Protein AF-A0A6J4QB77-F1 (afdb_monomer_lite)

pLDDT: mean 82.33, std 17.12, range [40.0, 96.31]

Organism: NCBI:txid349277

Foldseek 3Di:
DDDPDPPDPPPPPPDPLVVLLVVLVVLVVVLVVVLVVPDDPVGSLVVLLVSLLVSQVSLVSNLVSLVVVVVVDNDDPVSVVSNVVSVVSNVSND

Secondary structure (DSSP, 8-state):
------------SS--HHHHHHHHHHHHHHHHHHHHHHS-TTTHHHHHHHHHHHHHHHHHHHHHHHHHHHTTSPPPHHHHHHHHHHHHHHHTT-

Radius of gyration: 18.33 Å; chains: 1; bounding box: 36×39×57 Å

Sequence (94 aa):
MSHRASKEGRYDEQSCPERTIEVTDKLLRETVGCLSRQYPTHAVGEAASDSLRDLRPHLEDGLSALADIERIRELTDQEYSRQRAFRIALISSM

Structure (mmCIF, N/CA/C/O backbone):
data_AF-A0A6J4QB77-F1
#
_entry.id   AF-A0A6J4QB77-F1
#
loop_
_atom_site.group_PDB
_atom_site.id
_atom_site.type_symbol
_atom_site.label_atom_id
_atom_site.label_alt_id
_atom_site.label_comp_id
_atom_site.label_asym_id
_atom_site.label_entity_id
_atom_site.label_seq_id
_atom_site.pdbx_PDB_ins_code
_atom_site.Cartn_x
_atom_site.Cartn_y
_atom_site.Cartn_z
_atom_site.occupancy
_atom_site.B_iso_or_equiv
_atom_site.auth_seq_id
_atom_site.auth_comp_id
_atom_site.auth_asym_id
_atom_site.auth_atom_id
_atom_site.pdbx_PDB_model_num
ATOM 1 N N . MET A 1 1 ? -17.786 -28.298 41.648 1.00 40.00 1 MET A N 1
ATOM 2 C CA . MET A 1 1 ? -17.515 -28.895 40.325 1.00 40.00 1 MET A CA 1
ATOM 3 C C . MET A 1 1 ? -17.924 -27.890 39.265 1.00 40.00 1 MET A C 1
ATOM 5 O O . MET A 1 1 ? -19.107 -27.721 39.001 1.00 40.00 1 MET A O 1
ATOM 9 N N . SER A 1 2 ? -16.937 -27.139 38.776 1.00 45.53 2 SER A N 1
ATOM 10 C CA . SER A 1 2 ? -17.072 -26.121 37.733 1.00 45.53 2 SER A CA 1
ATOM 11 C C . SER A 1 2 ? -16.990 -26.774 36.368 1.00 45.53 2 SER A C 1
ATOM 13 O O . SER A 1 2 ? -15.938 -27.297 36.045 1.00 45.53 2 SER A O 1
ATOM 15 N N . HIS A 1 3 ? -18.034 -26.666 35.553 1.00 40.47 3 HIS A N 1
ATOM 16 C CA . HIS A 1 3 ? -17.913 -26.727 34.096 1.00 40.47 3 HIS A CA 1
ATOM 17 C C . HIS A 1 3 ? -19.023 -25.869 33.491 1.00 40.47 3 HIS A C 1
ATOM 19 O O . HIS A 1 3 ? -20.043 -26.369 33.027 1.00 40.47 3 HIS A O 1
ATOM 25 N N . ARG A 1 4 ? -18.844 -24.544 33.521 1.00 44.78 4 ARG A N 1
ATOM 26 C CA . ARG A 1 4 ? -19.589 -23.660 32.626 1.00 44.78 4 ARG A CA 1
ATOM 27 C C . ARG A 1 4 ? -18.657 -23.352 31.469 1.00 44.78 4 ARG A C 1
ATOM 29 O O . ARG A 1 4 ? -17.705 -22.599 31.622 1.00 44.78 4 ARG A O 1
ATOM 36 N N . ALA A 1 5 ? -18.901 -24.047 30.365 1.00 42.91 5 ALA A N 1
ATOM 37 C CA . ALA A 1 5 ? -18.211 -23.866 29.105 1.00 42.91 5 ALA A CA 1
ATOM 38 C C . ALA A 1 5 ? -18.257 -22.386 28.701 1.00 42.91 5 ALA A C 1
ATOM 40 O O . ALA A 1 5 ? -19.314 -21.869 28.331 1.00 42.91 5 ALA A O 1
ATOM 41 N N . SER A 1 6 ? -17.107 -21.722 28.789 1.00 42.62 6 SER A N 1
ATOM 42 C CA . SER A 1 6 ? -16.841 -20.494 28.055 1.00 42.62 6 SER A CA 1
ATOM 43 C C . SER A 1 6 ? -16.886 -20.866 26.582 1.00 42.62 6 SER A C 1
ATOM 45 O O . SER A 1 6 ? -15.998 -21.540 26.067 1.00 42.62 6 SER A O 1
ATOM 47 N N . LYS A 1 7 ? -17.989 -20.518 25.918 1.00 48.75 7 LYS A N 1
ATOM 48 C CA . LYS A 1 7 ? -18.040 -20.519 24.462 1.00 48.75 7 LYS A CA 1
ATOM 49 C C . LYS A 1 7 ? -17.139 -19.378 24.021 1.00 48.75 7 LYS A C 1
ATOM 51 O O . LYS A 1 7 ? -17.569 -18.230 24.012 1.00 48.75 7 LYS A O 1
ATOM 56 N N . GLU A 1 8 ? -15.884 -19.727 23.760 1.00 41.88 8 GLU A N 1
ATOM 57 C CA . GLU A 1 8 ? -14.924 -18.917 23.028 1.00 41.88 8 GLU A CA 1
ATOM 58 C C . GLU A 1 8 ? -15.660 -18.341 21.814 1.00 41.88 8 GLU A C 1
ATOM 60 O O . GLU A 1 8 ? -16.126 -19.082 20.939 1.00 41.88 8 GLU A O 1
ATOM 65 N N . GLY A 1 9 ? -15.882 -17.028 21.830 1.00 42.03 9 GLY A N 1
ATOM 66 C CA . GLY A 1 9 ? -16.373 -16.321 20.664 1.00 42.03 9 GLY A CA 1
ATOM 67 C C . GLY A 1 9 ? -15.370 -16.580 19.557 1.00 42.03 9 GLY A C 1
ATOM 68 O O . GLY A 1 9 ? -14.202 -16.224 19.688 1.00 42.03 9 GLY A O 1
ATOM 69 N N . ARG A 1 10 ? -15.812 -17.253 18.494 1.00 44.12 10 ARG A N 1
ATOM 70 C CA . ARG A 1 10 ? -15.085 -17.261 17.232 1.00 44.12 10 ARG A CA 1
ATOM 71 C C . ARG A 1 10 ? -15.059 -15.809 16.775 1.00 44.12 10 ARG A C 1
ATOM 73 O O . ARG A 1 10 ? -16.044 -15.326 16.228 1.00 44.12 10 ARG A O 1
ATOM 80 N N . TYR A 1 11 ? -13.990 -15.098 17.100 1.00 48.75 11 TYR A N 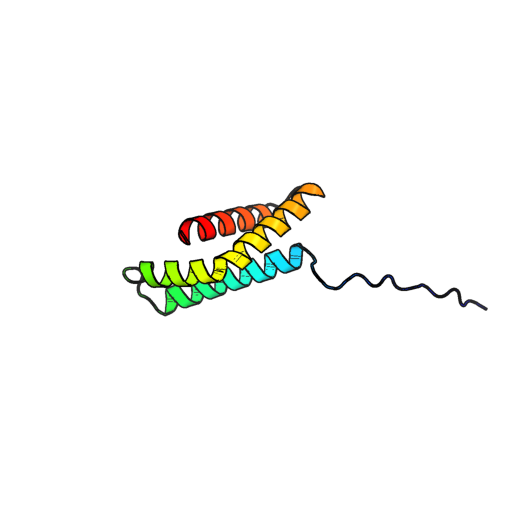1
ATOM 81 C CA . TYR A 1 11 ? -13.652 -13.888 16.381 1.00 48.75 11 TYR A CA 1
ATOM 82 C C . TYR A 1 11 ? -13.357 -14.358 14.964 1.00 48.7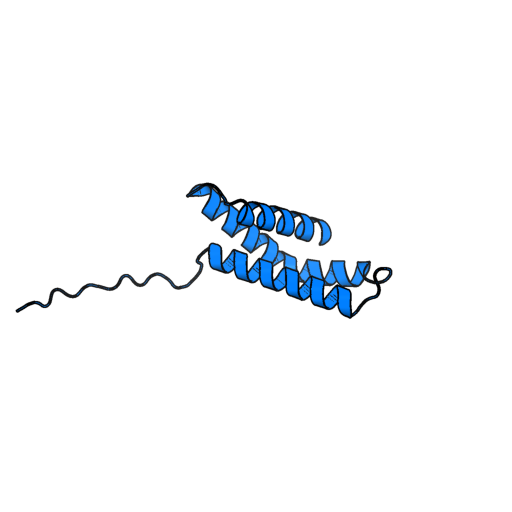5 11 TYR A C 1
ATOM 84 O O . TYR A 1 11 ? -12.431 -15.141 14.754 1.00 48.75 11 TYR A O 1
ATOM 92 N N . ASP A 1 12 ? -14.233 -13.994 14.032 1.00 44.53 12 ASP A N 1
ATOM 93 C CA . ASP A 1 12 ? -13.983 -14.126 12.606 1.00 44.53 12 ASP A CA 1
ATOM 94 C C . ASP A 1 12 ? -12.582 -13.573 12.322 1.00 44.53 12 ASP A C 1
ATOM 96 O O . ASP A 1 12 ? -12.326 -12.376 12.406 1.00 44.53 12 ASP A O 1
ATOM 100 N N . GLU A 1 13 ? -11.646 -14.469 12.019 1.00 47.75 13 GLU A N 1
ATOM 101 C CA . GLU A 1 13 ? -10.252 -14.167 11.674 1.00 47.75 13 GLU A CA 1
ATOM 102 C C . GLU A 1 13 ? -10.138 -13.568 10.251 1.00 47.75 13 GLU A C 1
ATOM 104 O O . GLU A 1 13 ? -9.071 -13.535 9.637 1.00 47.75 13 GLU A O 1
ATOM 109 N N . GLN A 1 14 ? -11.262 -13.100 9.704 1.00 48.66 14 GLN A N 1
ATOM 110 C CA . GLN A 1 14 ? -11.423 -12.547 8.369 1.00 48.66 14 GLN A CA 1
ATOM 111 C C . GLN A 1 14 ? -11.800 -11.065 8.508 1.00 48.66 14 GLN A C 1
ATOM 113 O O . GLN A 1 14 ? -12.916 -10.735 8.890 1.00 48.66 14 GLN A O 1
ATOM 118 N N . SER A 1 15 ? -10.849 -10.184 8.183 1.00 61.25 15 SER A N 1
ATOM 119 C CA . SER A 1 15 ? -10.990 -8.717 8.102 1.00 61.25 15 SER A CA 1
ATOM 120 C C . SER A 1 15 ? -10.946 -7.917 9.411 1.00 61.25 15 SER A C 1
ATOM 122 O O . SER A 1 15 ? -11.849 -7.139 9.707 1.00 61.25 15 SER A O 1
ATOM 124 N N . CYS A 1 16 ? -9.829 -7.982 10.145 1.00 82.38 16 CYS A N 1
ATOM 125 C CA . CYS A 1 16 ? -9.441 -6.832 10.973 1.00 82.38 16 CYS A CA 1
ATOM 126 C C . CYS A 1 16 ? -8.982 -5.689 10.043 1.00 82.38 16 CYS A C 1
ATOM 128 O O . CYS A 1 16 ? -8.021 -5.900 9.291 1.00 82.38 16 CYS A O 1
ATOM 130 N N . PRO A 1 17 ? -9.614 -4.502 10.069 1.00 83.31 17 PRO A N 1
ATOM 131 C CA . PRO A 1 17 ? -9.254 -3.387 9.191 1.00 83.31 17 PRO A CA 1
ATOM 132 C C . PRO A 1 17 ? -7.789 -2.962 9.362 1.00 83.31 17 PRO A C 1
ATOM 134 O O . PRO A 1 17 ? -7.120 -2.639 8.383 1.00 83.31 17 PRO A O 1
ATOM 137 N N . GLU A 1 18 ? -7.238 -3.068 10.572 1.00 86.94 18 GLU A N 1
ATOM 138 C CA . GLU A 1 18 ? -5.824 -2.810 10.854 1.00 86.94 18 GLU A CA 1
ATOM 139 C C . GLU A 1 18 ? -4.900 -3.727 10.042 1.00 86.94 18 GLU A C 1
ATOM 141 O O . GLU A 1 18 ? -3.908 -3.273 9.472 1.00 86.94 18 GLU A O 1
ATOM 146 N N . ARG A 1 19 ? -5.255 -5.012 9.918 1.00 88.69 19 ARG A N 1
ATOM 147 C CA . ARG A 1 19 ? -4.473 -5.991 9.152 1.00 88.69 19 ARG A CA 1
ATOM 148 C C . ARG A 1 19 ? -4.495 -5.669 7.662 1.00 88.69 19 ARG A C 1
ATOM 150 O O . ARG A 1 19 ? -3.463 -5.772 7.004 1.00 88.69 19 ARG A O 1
ATOM 157 N N . THR A 1 20 ? -5.648 -5.260 7.135 1.00 89.88 20 THR A N 1
ATOM 158 C CA . THR A 1 20 ? -5.781 -4.809 5.742 1.00 89.88 20 THR A CA 1
ATOM 159 C C . THR A 1 20 ? -4.871 -3.611 5.477 1.00 89.88 20 THR A C 1
ATOM 161 O O . THR A 1 20 ? -4.110 -3.616 4.514 1.00 89.88 20 THR A O 1
ATOM 164 N N . ILE A 1 21 ? -4.864 -2.625 6.378 1.00 89.81 21 ILE A N 1
ATOM 165 C CA . ILE A 1 21 ? -4.008 -1.436 6.276 1.00 89.81 21 ILE A CA 1
ATOM 166 C C . ILE A 1 21 ? -2.522 -1.810 6.279 1.00 89.81 21 ILE A C 1
ATOM 168 O O . ILE A 1 21 ? -1.753 -1.281 5.476 1.00 89.81 21 ILE A O 1
ATOM 172 N N . GLU A 1 22 ? -2.104 -2.715 7.164 1.00 91.25 22 GLU A N 1
ATOM 173 C CA . GLU A 1 22 ? -0.714 -3.177 7.241 1.00 91.25 22 GLU A CA 1
ATOM 174 C C . GLU A 1 22 ? -0.274 -3.932 5.985 1.00 91.25 22 GLU A C 1
ATOM 176 O O . GLU A 1 22 ? 0.826 -3.696 5.479 1.00 91.25 22 GLU A O 1
ATOM 181 N N . VAL A 1 23 ? -1.129 -4.813 5.457 1.00 91.88 23 VAL A N 1
ATOM 182 C CA . VAL A 1 23 ? -0.857 -5.548 4.215 1.00 91.88 23 VAL A CA 1
ATOM 183 C C . VAL A 1 23 ? -0.736 -4.580 3.040 1.00 91.88 23 VAL A C 1
ATOM 185 O O . VAL A 1 23 ? 0.236 -4.666 2.289 1.00 91.88 23 VAL A O 1
ATOM 188 N N . THR A 1 24 ? -1.653 -3.618 2.914 1.00 91.50 24 THR A N 1
ATOM 189 C CA . THR A 1 24 ? -1.598 -2.606 1.853 1.00 91.50 24 THR A CA 1
ATOM 190 C C . THR A 1 24 ? -0.351 -1.718 1.973 1.00 91.50 24 THR A C 1
ATOM 192 O O . THR A 1 24 ? 0.324 -1.485 0.970 1.00 91.50 24 THR A O 1
ATOM 195 N N . ASP A 1 25 ? 0.021 -1.266 3.180 1.00 92.88 25 ASP A N 1
ATOM 196 C CA . ASP A 1 25 ? 1.250 -0.478 3.409 1.00 92.88 25 ASP A CA 1
ATOM 197 C C . ASP A 1 25 ? 2.501 -1.274 3.022 1.00 92.88 25 ASP A C 1
ATOM 199 O O . ASP A 1 25 ? 3.394 -0.758 2.345 1.00 92.88 25 ASP A O 1
ATOM 203 N N . LYS A 1 26 ? 2.553 -2.558 3.388 1.00 94.19 26 LYS A N 1
ATOM 204 C CA . LYS A 1 26 ? 3.660 -3.439 3.018 1.00 94.19 26 LYS A CA 1
ATOM 205 C C . LYS A 1 26 ? 3.770 -3.608 1.501 1.00 94.19 26 LYS A C 1
ATOM 207 O O . LYS A 1 26 ? 4.857 -3.406 0.963 1.00 94.19 26 LYS A O 1
ATOM 212 N N . LEU A 1 27 ? 2.667 -3.918 0.818 1.00 92.44 27 LEU A N 1
ATOM 213 C CA . LEU A 1 27 ? 2.641 -4.098 -0.639 1.00 92.44 27 LEU A CA 1
ATOM 214 C C . LEU A 1 27 ? 3.087 -2.833 -1.381 1.00 92.44 27 LEU A C 1
ATOM 216 O O . LEU A 1 27 ? 3.890 -2.904 -2.315 1.00 92.44 27 LEU A O 1
ATOM 220 N N . LEU A 1 28 ? 2.626 -1.663 -0.932 1.00 91.44 28 LEU A N 1
ATOM 221 C CA . LEU A 1 28 ? 3.028 -0.385 -1.512 1.00 91.44 28 LEU A CA 1
ATOM 222 C C . LEU A 1 28 ? 4.535 -0.139 -1.342 1.00 91.44 28 LEU A C 1
ATOM 224 O O . LEU A 1 28 ? 5.218 0.226 -2.300 1.00 91.44 28 LEU A O 1
ATOM 228 N N . ARG A 1 29 ? 5.078 -0.378 -0.143 1.00 93.00 29 ARG A N 1
ATOM 229 C CA . ARG A 1 29 ? 6.516 -0.217 0.134 1.00 93.00 29 ARG A CA 1
ATOM 230 C C . ARG A 1 29 ? 7.378 -1.181 -0.668 1.00 93.00 29 ARG A C 1
ATOM 232 O O . ARG A 1 29 ? 8.421 -0.771 -1.174 1.00 93.00 29 ARG A O 1
ATOM 239 N N . GLU A 1 30 ? 6.965 -2.440 -0.778 1.00 92.75 30 GLU A N 1
ATOM 240 C CA . GLU A 1 30 ? 7.668 -3.447 -1.577 1.00 92.75 30 GLU A CA 1
ATOM 241 C C . GLU A 1 30 ? 7.687 -3.048 -3.053 1.00 92.75 30 GLU A C 1
ATOM 243 O O . GLU A 1 30 ? 8.749 -3.063 -3.671 1.00 92.75 30 GLU A O 1
ATOM 248 N N . THR A 1 31 ? 6.560 -2.573 -3.581 1.00 89.75 31 THR A N 1
ATOM 249 C CA . THR A 1 31 ? 6.446 -2.121 -4.974 1.00 89.75 31 THR A CA 1
ATOM 250 C C . THR A 1 31 ? 7.356 -0.929 -5.263 1.00 89.75 31 THR A C 1
ATOM 252 O O . THR A 1 31 ? 8.156 -0.967 -6.199 1.00 89.75 31 THR A O 1
ATOM 255 N N . VAL A 1 32 ? 7.324 0.106 -4.417 1.00 87.31 32 VAL A N 1
ATOM 256 C CA . VAL A 1 32 ? 8.230 1.264 -4.537 1.00 87.31 32 VAL A CA 1
ATOM 257 C C . VAL A 1 32 ? 9.697 0.832 -4.398 1.00 87.31 32 VAL A C 1
ATOM 259 O O . VAL A 1 32 ? 10.568 1.291 -5.142 1.00 87.31 32 VAL A O 1
ATOM 262 N N . GLY A 1 33 ? 9.983 -0.091 -3.477 1.00 88.31 33 GLY A N 1
ATOM 263 C CA . GLY A 1 33 ? 11.306 -0.679 -3.291 1.00 88.31 33 GLY A CA 1
ATOM 264 C C . GLY A 1 33 ? 11.809 -1.419 -4.533 1.00 88.31 33 GLY A C 1
ATOM 265 O O . GLY A 1 33 ? 12.961 -1.235 -4.923 1.00 88.31 33 GLY A O 1
ATOM 266 N N . CYS A 1 34 ? 10.958 -2.206 -5.190 1.00 87.25 34 CYS A N 1
ATOM 267 C CA . CYS A 1 34 ? 11.280 -2.890 -6.441 1.00 87.25 34 CYS A CA 1
ATOM 268 C C . CYS A 1 34 ? 11.538 -1.896 -7.576 1.00 87.25 34 CYS A C 1
ATOM 270 O O . CYS A 1 34 ? 12.577 -1.985 -8.231 1.00 87.25 34 CYS A O 1
ATOM 272 N N . LEU A 1 35 ? 10.656 -0.912 -7.757 1.00 86.00 35 LEU A N 1
ATOM 273 C CA . LEU A 1 35 ? 10.777 0.097 -8.810 1.00 86.00 35 LEU A CA 1
ATOM 274 C C . LEU A 1 35 ? 12.066 0.911 -8.686 1.00 86.00 35 LEU A C 1
ATOM 276 O O . LEU A 1 35 ? 12.798 1.051 -9.662 1.00 86.00 35 LEU A O 1
ATOM 280 N N . SER A 1 36 ? 12.392 1.378 -7.476 1.00 85.12 36 SER A N 1
ATOM 281 C CA . SER A 1 36 ? 13.619 2.152 -7.229 1.00 85.12 36 SER A CA 1
ATOM 282 C C . SER A 1 36 ? 14.912 1.369 -7.485 1.00 85.12 36 SER A C 1
ATOM 284 O O . SER A 1 36 ? 15.944 1.969 -7.774 1.00 85.12 36 SER A O 1
ATOM 286 N N . ARG A 1 37 ? 14.875 0.035 -7.369 1.00 86.12 37 ARG A N 1
ATOM 287 C CA . ARG A 1 37 ? 16.033 -0.839 -7.614 1.00 86.12 37 ARG A CA 1
ATOM 288 C C . ARG A 1 37 ? 16.167 -1.247 -9.075 1.00 86.12 37 ARG A C 1
ATOM 290 O O . ARG A 1 37 ? 17.284 -1.451 -9.537 1.00 86.12 37 ARG A O 1
ATOM 297 N N . GLN A 1 38 ? 15.045 -1.431 -9.766 1.00 84.50 38 GLN A N 1
ATOM 298 C CA . GLN A 1 38 ? 15.017 -1.950 -11.134 1.00 84.50 38 GLN A CA 1
ATOM 299 C C . GLN A 1 38 ? 15.167 -0.851 -12.185 1.00 84.50 38 GLN A C 1
ATOM 301 O O . GLN A 1 38 ? 15.738 -1.106 -13.243 1.00 84.50 38 GLN A O 1
ATOM 306 N N . TYR A 1 39 ? 14.702 0.364 -11.891 1.00 79.50 39 TYR A N 1
ATOM 307 C CA . TYR A 1 39 ? 14.692 1.459 -12.851 1.00 79.50 39 TYR A CA 1
ATOM 308 C C . TYR A 1 39 ? 15.497 2.651 -12.332 1.00 79.50 39 TYR A C 1
ATOM 310 O O . TYR A 1 39 ? 15.312 3.071 -11.187 1.00 79.50 39 TYR A O 1
ATOM 318 N N . PRO A 1 40 ? 16.366 3.256 -13.161 1.00 78.00 40 PRO A N 1
ATOM 319 C CA . PRO A 1 40 ? 16.912 4.561 -12.834 1.00 78.00 40 PRO A CA 1
ATOM 320 C C . PRO A 1 40 ? 15.773 5.591 -12.793 1.00 78.00 40 PRO A C 1
ATOM 322 O O . PRO A 1 40 ? 14.800 5.482 -13.535 1.00 78.00 40 PRO A O 1
ATOM 325 N N . THR A 1 41 ? 15.902 6.623 -11.955 1.00 73.12 41 THR A N 1
ATOM 326 C CA . THR A 1 41 ? 14.830 7.595 -11.648 1.00 73.12 41 THR A CA 1
ATOM 327 C C . THR A 1 41 ? 14.156 8.214 -12.880 1.00 73.12 41 THR A C 1
ATOM 329 O O . THR A 1 41 ? 12.986 8.568 -12.826 1.00 73.12 41 THR A O 1
ATOM 332 N N . HIS A 1 42 ? 14.868 8.331 -14.003 1.00 71.56 42 HIS A N 1
ATOM 333 C CA . HIS A 1 42 ? 14.348 8.899 -15.250 1.00 71.56 42 HIS A CA 1
ATOM 334 C C . HIS A 1 42 ? 13.530 7.914 -16.108 1.00 71.56 42 HIS A C 1
ATOM 336 O O . HIS A 1 42 ? 12.851 8.350 -17.030 1.00 71.56 42 HIS A O 1
ATOM 342 N N . ALA A 1 43 ? 13.587 6.610 -15.822 1.00 70.88 43 ALA A N 1
ATOM 343 C CA . ALA A 1 43 ? 12.893 5.547 -16.558 1.00 70.88 43 ALA A CA 1
ATOM 344 C C . ALA A 1 43 ? 11.785 4.866 -15.730 1.00 70.88 43 ALA A C 1
ATOM 346 O O . ALA A 1 43 ? 11.170 3.908 -16.183 1.00 70.88 43 ALA A O 1
ATOM 347 N N . VAL A 1 44 ? 11.532 5.348 -14.509 1.00 80.12 44 VAL A N 1
ATOM 348 C CA . VAL A 1 44 ? 10.604 4.714 -13.561 1.00 80.12 44 VAL A CA 1
ATOM 349 C C . VAL A 1 44 ? 9.130 4.987 -13.876 1.00 80.12 44 VAL A C 1
ATOM 351 O O . VAL A 1 44 ? 8.277 4.267 -13.380 1.00 80.12 44 VAL A O 1
ATOM 354 N N . GLY A 1 45 ? 8.817 6.010 -14.679 1.00 77.00 45 GLY A N 1
ATOM 355 C CA . GLY A 1 45 ? 7.453 6.528 -14.841 1.00 77.00 45 GLY A CA 1
ATOM 356 C C . GLY A 1 45 ? 6.433 5.482 -15.294 1.00 77.00 45 GLY A C 1
ATOM 357 O O . GLY A 1 45 ? 5.476 5.216 -14.578 1.00 77.00 45 GLY A O 1
ATOM 358 N N . GLU A 1 46 ? 6.660 4.853 -16.448 1.00 78.62 46 GLU A N 1
ATOM 359 C CA . GLU A 1 46 ? 5.710 3.895 -17.033 1.00 78.62 46 GLU A CA 1
ATOM 360 C C . GLU A 1 46 ? 5.598 2.610 -16.196 1.00 78.62 46 GLU A C 1
ATOM 362 O O . GLU A 1 46 ? 4.499 2.184 -15.846 1.00 78.62 46 GLU A O 1
ATOM 367 N N . ALA A 1 47 ? 6.735 2.057 -15.759 1.00 80.88 47 ALA A N 1
ATOM 368 C CA . ALA A 1 47 ? 6.760 0.881 -14.889 1.00 80.88 47 ALA A CA 1
ATOM 369 C C . ALA A 1 47 ? 6.097 1.141 -13.523 1.00 80.88 47 ALA A C 1
ATOM 371 O O . ALA A 1 47 ? 5.471 0.243 -12.953 1.00 80.88 47 ALA A O 1
ATOM 372 N N . ALA A 1 48 ? 6.216 2.364 -12.994 1.00 83.06 48 ALA A N 1
ATOM 373 C CA . ALA A 1 48 ? 5.546 2.766 -11.767 1.00 83.06 48 ALA A CA 1
ATOM 374 C C . ALA A 1 48 ? 4.036 2.855 -11.958 1.00 83.06 48 ALA A C 1
ATOM 376 O O . ALA A 1 48 ? 3.311 2.334 -11.119 1.00 83.06 48 ALA A O 1
ATOM 377 N N . SER A 1 49 ? 3.562 3.459 -13.048 1.00 83.50 49 SER A N 1
ATOM 378 C CA . SER A 1 49 ? 2.130 3.537 -13.344 1.00 83.50 49 SER A CA 1
ATOM 379 C C . SER A 1 49 ? 1.494 2.151 -13.463 1.00 83.50 49 SER A C 1
ATOM 381 O O . SER A 1 49 ? 0.473 1.908 -12.822 1.00 83.50 49 SER A O 1
ATOM 383 N N . ASP A 1 50 ? 2.118 1.216 -14.188 1.00 85.75 50 ASP A N 1
ATOM 384 C CA . ASP A 1 50 ? 1.609 -0.159 -14.292 1.00 85.75 50 ASP A CA 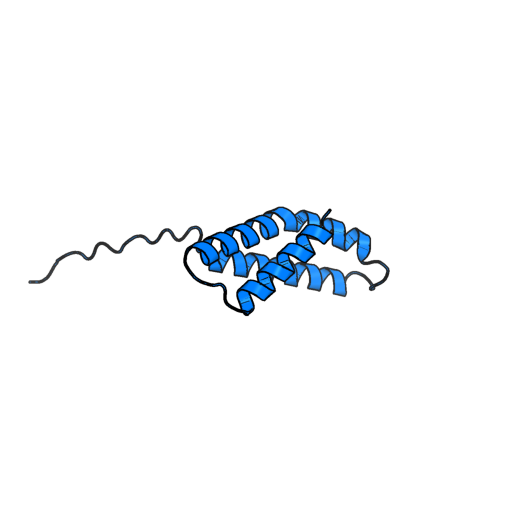1
ATOM 385 C C . ASP A 1 50 ? 1.607 -0.873 -12.932 1.00 85.75 50 ASP A C 1
ATOM 387 O O . ASP A 1 50 ? 0.591 -1.437 -12.526 1.00 85.75 50 ASP A O 1
ATOM 391 N N . SER A 1 51 ? 2.700 -0.770 -12.170 1.00 86.69 51 SER A N 1
ATOM 392 C CA . SER A 1 51 ? 2.786 -1.404 -10.846 1.00 86.69 51 SER A CA 1
ATOM 393 C C . SER A 1 51 ? 1.790 -0.807 -9.842 1.00 86.69 51 SER A C 1
ATOM 395 O O . SER A 1 51 ? 1.239 -1.514 -9.001 1.00 86.69 51 SER A O 1
ATOM 397 N N . LEU A 1 52 ? 1.535 0.503 -9.913 1.00 87.62 52 LEU A N 1
ATOM 398 C CA . LEU A 1 52 ? 0.540 1.174 -9.076 1.00 87.62 52 LEU A CA 1
ATOM 399 C C . LEU A 1 52 ? -0.893 0.835 -9.506 1.00 87.62 52 LEU A C 1
ATOM 401 O O . LEU A 1 52 ? -1.781 0.784 -8.652 1.00 87.62 52 LEU A O 1
ATOM 405 N N . ARG A 1 53 ? -1.132 0.572 -10.798 1.00 89.06 53 ARG A N 1
ATOM 406 C CA . ARG A 1 53 ? -2.430 0.094 -11.291 1.00 89.06 53 ARG A CA 1
ATOM 407 C C . ARG A 1 53 ? -2.762 -1.279 -10.716 1.00 89.06 53 ARG A C 1
ATOM 409 O O . ARG A 1 53 ? -3.892 -1.478 -10.278 1.00 89.06 53 ARG A O 1
ATOM 416 N N . ASP A 1 54 ? -1.784 -2.175 -10.633 1.00 90.06 54 ASP A N 1
ATOM 417 C CA . ASP A 1 54 ? -1.967 -3.502 -10.029 1.00 90.06 54 ASP A CA 1
ATOM 418 C C . ASP A 1 54 ? -2.244 -3.422 -8.516 1.00 90.06 54 ASP A C 1
ATOM 420 O O . ASP A 1 54 ? -2.972 -4.246 -7.963 1.00 90.06 54 ASP A O 1
ATOM 424 N N . LEU A 1 55 ? -1.731 -2.387 -7.840 1.00 92.00 55 LEU A N 1
ATOM 425 C CA . LEU A 1 55 ? -2.005 -2.131 -6.422 1.00 92.00 55 LEU A CA 1
ATOM 426 C C . LEU A 1 55 ? -3.356 -1.468 -6.147 1.00 92.00 55 LEU A C 1
ATOM 428 O O . LEU A 1 55 ? -3.794 -1.449 -4.996 1.00 92.00 55 LEU A O 1
ATOM 432 N N . ARG A 1 56 ? -4.025 -0.922 -7.163 1.00 93.25 56 ARG A N 1
ATOM 433 C CA . ARG A 1 56 ? -5.276 -0.175 -7.012 1.00 93.25 56 ARG A CA 1
ATOM 434 C C . ARG A 1 56 ? -6.332 -0.847 -6.116 1.00 93.25 56 ARG A C 1
ATOM 436 O O . ARG A 1 56 ? -6.771 -0.166 -5.190 1.00 93.25 56 ARG A O 1
ATOM 443 N N . PRO A 1 57 ? -6.717 -2.127 -6.306 1.00 93.62 57 PRO A N 1
ATOM 444 C CA . PRO A 1 57 ? -7.715 -2.757 -5.437 1.00 93.62 57 PRO A CA 1
ATOM 445 C C . PRO A 1 57 ? -7.268 -2.780 -3.969 1.00 93.62 57 PRO A C 1
ATOM 447 O O . PRO A 1 57 ? -8.049 -2.478 -3.076 1.00 93.62 57 PRO A O 1
ATOM 450 N N . HIS A 1 58 ? -5.982 -3.026 -3.706 1.00 93.12 58 HIS A N 1
ATOM 451 C CA . HIS A 1 58 ? -5.439 -3.029 -2.346 1.00 93.12 58 HIS A CA 1
ATOM 452 C C . HIS A 1 58 ? -5.423 -1.634 -1.711 1.00 93.12 58 HIS A C 1
ATOM 454 O O . HIS A 1 58 ? -5.613 -1.502 -0.500 1.00 93.12 58 HIS A O 1
ATOM 460 N N . LEU A 1 59 ? -5.185 -0.591 -2.513 1.00 93.19 59 LEU A N 1
ATOM 461 C CA . LEU A 1 59 ? -5.244 0.802 -2.068 1.00 93.19 59 LEU A CA 1
ATOM 462 C C . LEU A 1 59 ? -6.682 1.213 -1.732 1.00 93.19 59 LEU A C 1
ATOM 464 O O . LEU A 1 59 ? -6.902 1.862 -0.711 1.00 93.19 59 LEU A O 1
ATOM 468 N N . GLU A 1 60 ? -7.653 0.815 -2.557 1.00 94.94 60 GLU A N 1
ATOM 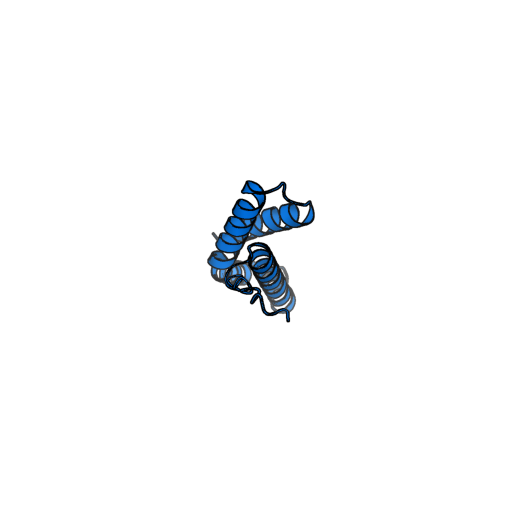469 C CA . GLU A 1 60 ? -9.083 1.034 -2.313 1.00 94.94 60 GLU A CA 1
ATOM 470 C C . GLU A 1 60 ? -9.544 0.296 -1.041 1.00 94.94 60 GLU A C 1
ATOM 472 O O . GLU A 1 60 ? -10.150 0.920 -0.165 1.00 94.94 60 GLU A O 1
ATOM 477 N N . ASP A 1 61 ? -9.154 -0.971 -0.864 1.00 93.75 61 ASP A N 1
ATOM 478 C CA . ASP A 1 61 ? -9.438 -1.761 0.343 1.00 93.75 61 ASP A CA 1
ATOM 479 C C . ASP A 1 61 ? -8.805 -1.147 1.601 1.00 93.75 61 ASP A C 1
ATOM 481 O O . ASP A 1 61 ? -9.455 -1.021 2.641 1.00 93.75 61 ASP A O 1
ATOM 485 N N . GLY A 1 62 ? -7.544 -0.711 1.515 1.00 92.81 62 GLY A N 1
ATOM 486 C CA . GLY A 1 62 ? -6.843 -0.054 2.619 1.00 92.81 62 GLY A CA 1
ATOM 487 C C . GLY A 1 62 ? -7.492 1.273 3.022 1.00 92.81 62 GLY A C 1
ATOM 488 O O . GLY A 1 62 ? -7.574 1.591 4.209 1.00 92.81 62 GLY A O 1
ATOM 489 N N . LEU A 1 63 ? -7.995 2.042 2.051 1.00 95.75 63 LEU A N 1
ATOM 490 C CA . LEU A 1 63 ? -8.754 3.267 2.309 1.00 95.75 63 LEU A CA 1
ATOM 491 C C . LEU A 1 63 ? -10.130 2.979 2.918 1.00 95.75 63 LEU A C 1
ATOM 493 O O . LEU A 1 63 ? -10.540 3.707 3.822 1.00 95.75 63 LEU A O 1
ATOM 497 N N . SER A 1 64 ? -10.817 1.926 2.468 1.00 95.50 64 SER A N 1
ATOM 498 C CA . SER A 1 64 ? -12.082 1.494 3.072 1.00 95.50 64 SER A CA 1
ATOM 499 C C . SER A 1 64 ? -11.880 1.066 4.525 1.00 95.50 64 SER A C 1
ATOM 501 O O . SER A 1 64 ? -12.615 1.513 5.400 1.00 95.50 64 SER A O 1
ATOM 503 N N . ALA A 1 65 ? -10.830 0.290 4.806 1.00 93.94 65 ALA A N 1
ATOM 504 C CA . ALA A 1 65 ? -10.486 -0.131 6.160 1.00 93.94 65 ALA A CA 1
ATOM 505 C C . ALA A 1 65 ? -10.190 1.063 7.087 1.00 93.94 65 ALA A C 1
ATOM 507 O O . ALA A 1 65 ? -10.645 1.089 8.228 1.00 93.94 65 ALA A O 1
ATOM 508 N N . LEU A 1 66 ? -9.483 2.088 6.594 1.00 94.19 66 LEU A N 1
ATOM 509 C CA . LEU A 1 66 ? -9.261 3.329 7.347 1.00 94.19 66 LEU A CA 1
ATOM 510 C C . LEU A 1 66 ? -10.569 4.079 7.620 1.00 94.19 66 LEU A C 1
ATOM 512 O O . LEU A 1 66 ? -10.749 4.590 8.721 1.00 94.19 66 LEU A O 1
ATOM 516 N N . ALA A 1 67 ? -11.489 4.124 6.655 1.00 94.12 67 ALA A N 1
ATOM 517 C CA . ALA A 1 67 ? -12.801 4.733 6.857 1.00 94.12 67 ALA A CA 1
ATOM 518 C C . ALA A 1 67 ? -13.642 3.964 7.893 1.00 94.12 67 ALA A C 1
ATOM 520 O O . ALA A 1 67 ? -14.376 4.575 8.669 1.00 94.12 67 ALA A O 1
ATOM 521 N N . ASP A 1 68 ? -13.522 2.636 7.942 1.00 94.06 68 ASP A N 1
ATOM 522 C CA . ASP A 1 68 ? -14.200 1.815 8.946 1.00 94.06 68 ASP A CA 1
ATOM 523 C C . ASP A 1 68 ? -13.638 2.039 10.355 1.00 94.06 68 ASP A C 1
ATOM 525 O O . ASP A 1 68 ? -14.415 2.135 11.306 1.00 94.06 68 ASP A O 1
ATOM 529 N N . ILE A 1 69 ? -12.319 2.217 10.499 1.00 91.69 69 ILE A N 1
ATOM 530 C CA . ILE A 1 69 ? -11.711 2.613 11.781 1.00 91.69 69 ILE A CA 1
ATOM 531 C C . ILE A 1 69 ? -12.183 4.014 12.185 1.00 91.69 69 ILE A C 1
ATOM 533 O O . ILE A 1 69 ? -12.612 4.192 13.323 1.00 91.69 69 ILE A O 1
ATOM 537 N N . GLU A 1 70 ? -12.165 4.979 11.258 1.00 93.25 70 GLU A N 1
ATOM 538 C CA . GLU A 1 70 ? -12.557 6.379 11.500 1.00 93.25 70 GLU A CA 1
ATOM 539 C C . GLU A 1 70 ? -14.011 6.517 11.991 1.00 93.25 70 GLU A C 1
ATOM 541 O O . GLU A 1 70 ? -14.334 7.402 12.783 1.00 93.25 70 GLU A O 1
ATOM 546 N N . ARG A 1 71 ? -14.898 5.601 11.578 1.00 92.75 71 ARG A N 1
ATOM 547 C CA . ARG A 1 71 ? -16.288 5.534 12.066 1.00 92.75 71 ARG A CA 1
ATOM 548 C C . ARG A 1 71 ? -16.404 5.141 13.539 1.00 92.75 71 ARG A C 1
ATOM 550 O O . ARG A 1 71 ? -17.422 5.446 14.158 1.00 92.75 71 ARG A O 1
ATOM 557 N N . ILE A 1 72 ? -15.418 4.426 14.077 1.00 93.44 72 ILE A N 1
ATOM 558 C CA . ILE A 1 72 ? -15.453 3.847 15.428 1.00 93.44 72 ILE A CA 1
ATOM 559 C C . ILE A 1 72 ? -14.567 4.652 16.384 1.00 93.44 72 ILE A C 1
ATOM 561 O O . ILE A 1 72 ? -14.899 4.797 17.561 1.00 93.44 72 ILE A O 1
ATOM 565 N N . ARG A 1 73 ? -13.447 5.187 15.890 1.00 93.50 73 ARG A N 1
ATOM 566 C CA . ARG A 1 73 ? -12.522 6.038 16.642 1.00 93.50 73 ARG A CA 1
ATOM 567 C C . ARG A 1 73 ? -11.767 6.988 15.723 1.00 93.50 73 ARG A C 1
ATOM 569 O O . ARG A 1 73 ? -11.630 6.737 14.535 1.00 93.50 73 ARG A O 1
ATOM 576 N N . GLU A 1 74 ? -11.174 8.024 16.301 1.00 94.19 74 GLU A N 1
ATOM 577 C CA . GLU A 1 74 ? -10.233 8.870 15.569 1.00 94.19 74 GLU A CA 1
ATOM 578 C C . GLU A 1 74 ? -9.023 8.060 15.070 1.00 94.19 74 GLU A C 1
ATOM 580 O O . GLU A 1 74 ? -8.515 7.159 15.756 1.00 94.19 74 GLU A O 1
ATOM 585 N N . LEU A 1 75 ? -8.564 8.391 13.862 1.00 93.81 75 LEU A N 1
ATOM 586 C CA . LEU A 1 75 ? -7.337 7.841 13.299 1.00 93.81 75 LEU A CA 1
ATOM 587 C C . LEU A 1 75 ? -6.117 8.383 14.049 1.00 93.81 75 LEU A C 1
ATOM 589 O O . LEU A 1 75 ? -6.047 9.553 14.420 1.00 93.81 75 LEU A O 1
ATOM 593 N N . THR A 1 76 ? -5.123 7.524 14.228 1.00 95.19 76 THR A N 1
ATOM 594 C CA . THR A 1 76 ? -3.798 7.921 14.707 1.00 95.19 76 THR A CA 1
ATOM 595 C C . THR A 1 76 ? -3.026 8.661 13.617 1.00 95.19 76 THR A C 1
ATOM 597 O O . THR A 1 76 ? -3.284 8.491 12.424 1.00 95.19 76 THR A O 1
ATOM 600 N N . ASP A 1 77 ? -1.991 9.411 13.998 1.00 96.31 77 ASP A N 1
ATOM 601 C CA . ASP A 1 77 ? -1.093 10.080 13.043 1.00 96.31 77 ASP A CA 1
ATOM 602 C C . ASP A 1 77 ? -0.480 9.107 12.022 1.00 96.31 77 ASP A C 1
ATOM 604 O O . ASP A 1 77 ? -0.286 9.439 10.847 1.00 96.31 77 ASP A O 1
ATOM 608 N N . GLN A 1 78 ? -0.195 7.874 12.453 1.00 93.94 78 GLN A N 1
ATOM 609 C CA . GLN A 1 78 ? 0.322 6.826 11.577 1.00 93.94 78 GLN A CA 1
ATOM 610 C C . GLN A 1 78 ? -0.729 6.378 10.553 1.00 93.94 78 GLN A C 1
ATOM 612 O O . GLN A 1 78 ? -0.407 6.195 9.379 1.00 93.94 78 GLN A O 1
ATOM 617 N N . GLU A 1 79 ? -1.985 6.226 10.967 1.00 94.62 79 GLU A N 1
ATOM 618 C CA . GLU A 1 79 ? -3.101 5.871 10.086 1.00 94.62 79 GLU A CA 1
ATOM 619 C C . GLU A 1 79 ? -3.434 6.997 9.108 1.00 94.62 79 GLU A C 1
ATOM 621 O O . GLU A 1 79 ? -3.598 6.727 7.921 1.00 94.62 79 GLU A O 1
ATOM 626 N N . TYR A 1 80 ? -3.412 8.258 9.550 1.00 95.56 80 TYR A N 1
ATOM 627 C CA . TYR A 1 80 ? -3.519 9.417 8.659 1.00 95.56 80 TYR A CA 1
ATOM 628 C C . TYR A 1 80 ? -2.392 9.458 7.627 1.00 95.56 80 TYR A C 1
ATOM 630 O O . TYR A 1 80 ? -2.624 9.712 6.441 1.00 95.56 80 TYR A O 1
ATOM 638 N N . SER A 1 81 ? -1.162 9.167 8.054 1.00 95.12 81 SER A N 1
ATOM 639 C CA . SER A 1 81 ? -0.011 9.103 7.152 1.00 95.12 81 SER A CA 1
ATOM 640 C C . SER A 1 81 ? -0.197 8.019 6.086 1.00 95.12 81 SER A C 1
ATOM 642 O O . SER A 1 81 ? 0.052 8.273 4.905 1.00 95.12 81 SER A O 1
ATOM 644 N N . ARG A 1 82 ? -0.700 6.837 6.475 1.00 94.06 82 ARG A N 1
ATOM 645 C CA . ARG A 1 82 ? -1.040 5.748 5.544 1.00 94.06 82 ARG A CA 1
ATOM 646 C C . ARG A 1 82 ? -2.197 6.123 4.620 1.00 94.06 82 ARG A C 1
ATOM 648 O O . ARG A 1 82 ? -2.078 5.934 3.415 1.00 94.06 82 ARG A O 1
ATOM 655 N N . GLN A 1 83 ? -3.259 6.742 5.138 1.00 95.81 83 GLN A N 1
ATOM 656 C CA . GLN A 1 83 ? -4.389 7.234 4.342 1.00 95.81 83 GLN A CA 1
ATOM 657 C C . GLN A 1 83 ? -3.918 8.187 3.242 1.00 95.81 83 GLN A C 1
ATOM 659 O O . GLN A 1 83 ? -4.295 8.059 2.074 1.00 95.81 83 GLN A O 1
ATOM 664 N N . ARG A 1 84 ? -3.052 9.139 3.607 1.00 96.00 84 ARG A N 1
ATOM 665 C CA . ARG A 1 84 ? -2.467 10.092 2.666 1.00 96.00 84 ARG A CA 1
ATOM 666 C C . ARG A 1 84 ? -1.596 9.389 1.628 1.00 96.00 84 ARG A C 1
ATOM 668 O O . ARG A 1 84 ? -1.707 9.710 0.448 1.00 96.00 84 ARG A O 1
ATOM 675 N N . ALA A 1 85 ? -0.764 8.435 2.046 1.00 94.56 85 ALA A N 1
ATOM 676 C CA . ALA A 1 85 ? 0.067 7.652 1.135 1.00 94.56 85 ALA A CA 1
ATOM 677 C C . ALA A 1 85 ? -0.782 6.854 0.132 1.00 94.56 85 ALA A C 1
ATOM 679 O O . ALA A 1 85 ? -0.519 6.921 -1.066 1.00 94.56 85 ALA A O 1
ATOM 680 N N . PHE A 1 86 ? -1.839 6.178 0.594 1.00 94.75 86 PHE A N 1
ATOM 681 C CA . PHE A 1 86 ? -2.726 5.397 -0.270 1.00 94.75 86 PHE A CA 1
ATOM 682 C C . PHE A 1 86 ? -3.466 6.277 -1.276 1.00 94.75 86 PHE A C 1
ATOM 684 O O . PHE A 1 86 ? -3.522 5.936 -2.453 1.00 94.75 86 PHE A O 1
ATOM 691 N N . ARG A 1 87 ? -3.964 7.449 -0.856 1.00 95.06 87 ARG A N 1
ATOM 692 C CA . ARG A 1 87 ? -4.600 8.415 -1.768 1.00 95.06 87 ARG A CA 1
ATOM 693 C C . ARG A 1 87 ? -3.649 8.908 -2.851 1.00 95.06 87 ARG A C 1
ATOM 695 O O . ARG A 1 87 ? -4.039 8.967 -4.010 1.00 95.06 87 ARG A O 1
ATOM 702 N N . ILE A 1 88 ? -2.416 9.260 -2.485 1.00 93.62 88 ILE A N 1
ATOM 703 C CA . ILE A 1 88 ? -1.414 9.712 -3.459 1.00 93.62 88 ILE A CA 1
ATOM 704 C C . ILE A 1 88 ? -1.104 8.585 -4.448 1.00 93.62 88 ILE A C 1
ATOM 706 O O . ILE A 1 88 ? -1.160 8.814 -5.650 1.00 93.62 88 ILE A O 1
ATOM 710 N N . ALA A 1 89 ? -0.855 7.370 -3.952 1.00 90.44 89 ALA A N 1
ATOM 711 C CA . ALA A 1 89 ? -0.582 6.208 -4.794 1.00 90.44 89 ALA A CA 1
ATOM 712 C C . ALA A 1 89 ? -1.744 5.889 -5.752 1.00 90.44 89 ALA A C 1
ATOM 714 O O . ALA A 1 89 ? -1.504 5.567 -6.911 1.00 90.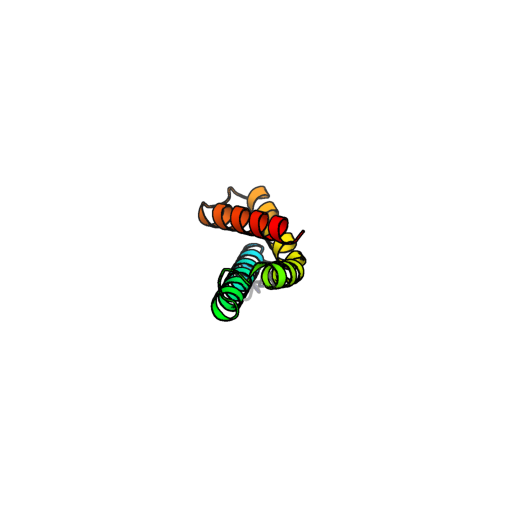44 89 ALA A O 1
ATOM 715 N N . LEU A 1 90 ? -2.991 6.037 -5.290 1.00 91.06 90 LEU A N 1
ATOM 716 C CA . LEU A 1 90 ? -4.192 5.810 -6.095 1.00 91.06 90 LEU A 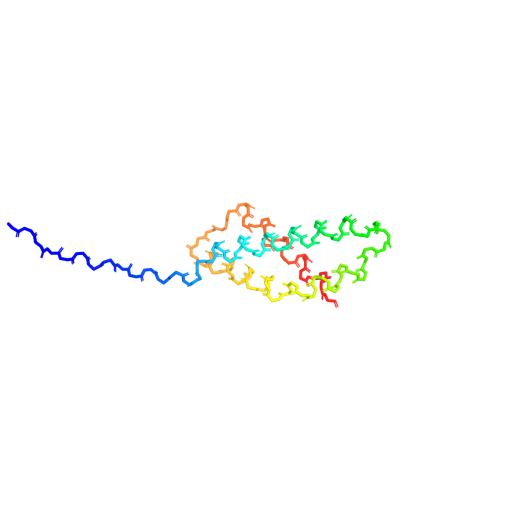CA 1
ATOM 717 C C . LEU A 1 90 ? -4.384 6.878 -7.183 1.00 91.06 90 LEU A C 1
ATOM 719 O O . LEU A 1 90 ? -4.803 6.563 -8.288 1.00 91.06 90 LEU A O 1
ATOM 723 N N . ILE A 1 91 ? -4.059 8.142 -6.900 1.00 90.62 91 ILE A N 1
ATOM 724 C CA . ILE A 1 91 ? -4.081 9.209 -7.918 1.00 90.62 91 ILE A CA 1
ATOM 725 C C . ILE A 1 91 ? -2.988 8.968 -8.964 1.00 90.62 91 ILE A C 1
ATOM 727 O O . ILE A 1 91 ? -3.192 9.220 -10.145 1.00 90.62 91 ILE A O 1
ATOM 731 N N . SER A 1 92 ? -1.831 8.465 -8.535 1.00 84.56 92 SER A N 1
ATOM 732 C CA . SER A 1 92 ? -0.706 8.136 -9.414 1.00 84.56 92 SER A CA 1
ATOM 733 C C . SER A 1 92 ? -0.892 6.845 -10.225 1.00 84.56 92 SER A C 1
ATOM 735 O O . SER A 1 92 ? -0.017 6.526 -11.025 1.00 84.56 92 SER A O 1
ATOM 737 N N . SER A 1 93 ? -1.997 6.112 -10.033 1.00 80.50 93 SER A N 1
ATOM 738 C CA . SER A 1 93 ? -2.343 4.905 -10.799 1.00 80.50 93 SER A CA 1
ATOM 739 C C . SER A 1 93 ? -3.400 5.128 -11.894 1.00 80.50 93 SER A C 1
ATOM 741 O O . SER A 1 93 ? -3.853 4.156 -12.506 1.00 80.50 93 SER A O 1
ATOM 743 N N . MET A 1 94 ? -3.803 6.386 -12.125 1.00 73.81 94 MET A N 1
ATOM 744 C CA . MET A 1 94 ? -4.720 6.823 -13.193 1.00 73.81 94 MET A CA 1
ATOM 745 C C . MET A 1 94 ? -3.969 7.215 -14.463 1.00 73.81 94 MET A C 1
ATOM 747 O O . MET A 1 94 ? -4.497 6.886 -15.548 1.00 73.81 94 MET A O 1
#